Protein AF-A0A5K1D7D8-F1 (afdb_monomer_lite)

Foldseek 3Di:
DLCVQQPVPDDDDDDDDDPPDDPDDDDDCVCCCVPVVDDDPADPVRVNNVVNVVVCCVVVPPDD

Organism: NCBI:txid210225

Structure (mmCIF, N/CA/C/O backbone):
data_AF-A0A5K1D7D8-F1
#
_entry.id   AF-A0A5K1D7D8-F1
#
loop_
_atom_site.group_PDB
_atom_site.id
_atom_site.type_symbol
_atom_site.label_atom_id
_atom_site.label_alt_id
_atom_site.label_comp_id
_atom_site.label_asym_id
_atom_site.label_entity_id
_atom_site.label_seq_id
_atom_site.pdbx_PDB_ins_code
_atom_site.Cartn_x
_atom_site.Cartn_y
_atom_site.Cartn_z
_atom_site.occupancy
_atom_site.B_iso_or_equiv
_atom_site.auth_seq_id
_atom_site.auth_comp_id
_atom_site.auth_asym_id
_atom_site.auth_atom_id
_atom_site.pdbx_PDB_model_num
ATOM 1 N N . VAL A 1 1 ? 3.212 7.126 -7.973 1.00 83.75 1 VAL A N 1
ATOM 2 C CA . VAL A 1 1 ? 3.623 6.260 -6.835 1.00 83.75 1 VAL A CA 1
ATOM 3 C C . VAL A 1 1 ? 4.344 4.973 -7.244 1.00 83.75 1 VAL A C 1
ATOM 5 O O . VAL A 1 1 ? 5.532 4.895 -6.994 1.00 83.75 1 VAL A O 1
ATOM 8 N N . VAL A 1 2 ? 3.713 3.973 -7.889 1.00 91.75 2 VAL A N 1
ATOM 9 C CA . VAL A 1 2 ? 4.400 2.689 -8.191 1.00 91.75 2 VAL A CA 1
ATOM 10 C C . VAL A 1 2 ? 5.570 2.890 -9.152 1.00 91.75 2 VAL A C 1
ATOM 12 O O . VAL A 1 2 ? 6.686 2.507 -8.832 1.00 91.75 2 VAL A O 1
ATOM 15 N N . LYS A 1 3 ? 5.334 3.556 -10.290 1.00 92.81 3 LYS A N 1
ATOM 16 C CA . LYS A 1 3 ? 6.386 3.881 -11.261 1.00 92.81 3 LYS A CA 1
ATOM 17 C C . LYS A 1 3 ? 7.546 4.653 -10.614 1.00 92.81 3 LYS A C 1
ATOM 19 O O . LYS A 1 3 ? 8.687 4.275 -10.787 1.00 92.81 3 LYS A O 1
ATOM 24 N N . GLU A 1 4 ? 7.260 5.672 -9.805 1.00 91.75 4 GLU A N 1
ATOM 25 C CA . GLU A 1 4 ? 8.294 6.451 -9.096 1.00 91.75 4 GLU A CA 1
ATOM 26 C C . GLU A 1 4 ? 9.151 5.606 -8.140 1.00 91.75 4 GLU A C 1
ATOM 28 O O . GLU A 1 4 ? 10.345 5.854 -8.023 1.00 91.75 4 GLU A O 1
ATOM 33 N N . ILE A 1 5 ? 8.549 4.634 -7.447 1.00 91.62 5 ILE A N 1
ATOM 34 C CA . ILE A 1 5 ? 9.230 3.837 -6.413 1.00 91.62 5 ILE A CA 1
ATOM 35 C C . ILE A 1 5 ? 9.975 2.637 -7.014 1.00 91.62 5 ILE A C 1
ATOM 37 O O . ILE A 1 5 ? 11.044 2.270 -6.530 1.00 91.62 5 ILE A O 1
ATOM 41 N N . VAL A 1 6 ? 9.411 2.004 -8.045 1.00 90.12 6 VAL A N 1
ATOM 42 C CA . VAL A 1 6 ? 9.965 0.784 -8.650 1.00 90.12 6 VAL A CA 1
ATOM 43 C C . VAL A 1 6 ? 10.997 1.125 -9.724 1.00 90.12 6 VAL A C 1
ATOM 45 O O . VAL A 1 6 ? 12.144 0.689 -9.625 1.00 90.12 6 VAL A O 1
ATOM 48 N N . ASP A 1 7 ? 10.578 1.892 -10.735 1.00 90.69 7 ASP A N 1
ATOM 49 C CA . ASP A 1 7 ? 11.390 2.300 -11.884 1.00 90.69 7 ASP A CA 1
ATOM 50 C C . ASP A 1 7 ? 10.742 3.502 -12.610 1.00 90.69 7 ASP A C 1
ATOM 52 O O . ASP A 1 7 ? 9.778 3.335 -13.373 1.00 90.69 7 ASP A O 1
ATOM 56 N N . PRO A 1 8 ? 11.273 4.725 -12.421 1.00 93.62 8 PRO A N 1
ATOM 57 C CA . PRO A 1 8 ? 10.774 5.929 -13.084 1.00 93.62 8 PRO A CA 1
ATOM 58 C C . PRO A 1 8 ? 10.844 5.881 -14.617 1.00 93.62 8 PRO A C 1
ATOM 60 O O . PRO A 1 8 ? 10.126 6.632 -15.285 1.00 93.62 8 PRO A O 1
ATOM 63 N N . SER A 1 9 ? 11.678 5.009 -15.188 1.00 94.88 9 SER A N 1
ATOM 64 C CA . SER A 1 9 ? 11.854 4.859 -16.634 1.00 94.88 9 SER A CA 1
ATOM 65 C C . SER A 1 9 ? 10.847 3.896 -17.278 1.00 94.88 9 SER A C 1
ATOM 67 O O . SER A 1 9 ? 10.696 3.893 -18.504 1.00 94.88 9 SER A O 1
ATOM 69 N N . ALA A 1 10 ? 10.080 3.149 -16.475 1.00 94.81 10 ALA A N 1
ATOM 70 C CA . ALA A 1 10 ? 9.128 2.162 -16.973 1.00 94.81 10 ALA A CA 1
ATOM 71 C C . ALA A 1 10 ? 8.071 2.781 -17.910 1.00 94.81 10 ALA A C 1
ATOM 73 O O . ALA A 1 10 ? 7.451 3.817 -17.622 1.00 94.81 10 ALA A O 1
ATOM 74 N N . LYS A 1 11 ? 7.826 2.124 -19.048 1.00 95.56 11 LYS A N 1
ATOM 75 C CA . LYS A 1 11 ? 6.806 2.538 -20.022 1.00 95.56 11 LYS A CA 1
ATOM 76 C C . LYS A 1 11 ? 5.429 2.025 -19.598 1.00 95.56 11 LYS A C 1
ATOM 78 O O . LYS A 1 11 ? 5.279 0.858 -19.256 1.00 95.56 11 LYS A O 1
ATOM 83 N N . ILE A 1 12 ? 4.418 2.893 -19.649 1.00 94.44 12 ILE A N 1
ATOM 84 C CA . ILE A 1 12 ? 3.022 2.507 -19.406 1.00 94.44 12 ILE A CA 1
ATOM 85 C C . ILE A 1 12 ? 2.427 2.036 -20.732 1.00 94.44 12 ILE A C 1
ATOM 87 O O . ILE A 1 12 ? 2.488 2.760 -21.724 1.00 94.44 12 ILE A O 1
ATOM 91 N N . VAL A 1 13 ? 1.854 0.832 -20.745 1.00 95.19 13 VAL A N 1
ATOM 92 C CA . VAL A 1 13 ? 1.193 0.241 -21.915 1.00 95.19 13 VAL A CA 1
ATOM 93 C C . VAL A 1 13 ? -0.235 -0.130 -21.532 1.00 95.19 13 VAL A C 1
ATOM 95 O O . VAL A 1 13 ? -0.447 -0.815 -20.533 1.00 95.19 13 VAL A O 1
ATOM 98 N N . PHE A 1 14 ? -1.210 0.307 -22.328 1.00 93.25 14 PHE A N 1
ATOM 99 C CA . PHE A 1 14 ? -2.621 -0.017 -22.130 1.00 93.25 14 PHE A CA 1
ATOM 100 C C . PHE A 1 14 ? -2.985 -1.266 -22.933 1.00 93.25 14 PHE A C 1
ATOM 102 O O . PHE A 1 14 ? -2.676 -1.358 -24.120 1.00 93.25 14 PHE A O 1
ATOM 109 N N . LYS A 1 15 ? -3.633 -2.230 -22.280 1.00 91.44 15 LYS A N 1
ATOM 110 C CA . LYS A 1 15 ? -4.134 -3.464 -22.892 1.00 91.44 15 LYS A CA 1
ATOM 111 C C . LYS A 1 15 ? -5.635 -3.596 -22.608 1.00 91.44 15 LYS A C 1
ATOM 113 O O . LYS A 1 15 ? -6.094 -3.020 -21.618 1.00 91.44 15 LYS A O 1
ATOM 118 N N . PRO A 1 16 ? -6.398 -4.319 -23.448 1.00 90.81 16 PRO A N 1
ATOM 119 C CA . PRO A 1 16 ? -7.789 -4.644 -23.151 1.00 90.81 16 PRO A CA 1
ATOM 120 C C . PRO A 1 16 ? -7.916 -5.323 -21.783 1.00 90.81 16 PRO A C 1
ATOM 122 O O . PRO A 1 16 ? -7.036 -6.093 -21.394 1.00 90.81 16 PRO A O 1
ATOM 125 N N . ASN A 1 17 ? -8.998 -5.025 -21.063 1.00 85.00 17 ASN A N 1
ATOM 126 C CA . ASN A 1 17 ? -9.277 -5.670 -19.785 1.00 85.00 17 ASN A CA 1
ATOM 127 C C . ASN A 1 17 ? -9.625 -7.154 -19.994 1.00 85.00 17 ASN A C 1
ATOM 129 O O . ASN A 1 17 ? -10.115 -7.541 -21.058 1.00 85.00 17 ASN A O 1
ATOM 133 N N . THR A 1 18 ? -9.401 -7.977 -18.974 1.00 86.56 18 THR A N 1
ATOM 134 C CA . THR A 1 18 ? -9.953 -9.336 -18.917 1.00 86.56 18 THR A CA 1
ATOM 135 C C . THR A 1 18 ? -11.472 -9.250 -18.724 1.00 86.56 18 THR A C 1
ATOM 137 O O . THR A 1 18 ? -11.980 -8.303 -18.120 1.00 86.56 18 THR A O 1
ATOM 140 N N . ALA A 1 19 ? -12.221 -10.212 -19.273 1.00 82.75 19 ALA A N 1
ATOM 141 C CA . ALA A 1 19 ? -13.687 -10.185 -19.230 1.00 82.75 19 ALA A CA 1
ATOM 142 C C . ALA A 1 19 ? -14.247 -10.261 -17.795 1.00 82.75 19 ALA A C 1
ATOM 144 O O . ALA A 1 19 ? -15.288 -9.670 -17.514 1.00 82.75 19 ALA A O 1
ATOM 145 N N . ASP A 1 20 ? -13.528 -10.936 -16.894 1.00 87.06 20 ASP A N 1
ATOM 146 C CA . ASP A 1 20 ? -14.012 -11.277 -15.553 1.00 87.06 20 ASP A CA 1
ATOM 147 C C . ASP A 1 20 ? -13.539 -10.318 -14.447 1.00 87.06 20 ASP A C 1
ATOM 149 O O . ASP A 1 20 ? -13.967 -10.450 -13.297 1.00 87.06 20 ASP A O 1
ATOM 153 N N . ASP A 1 21 ? -12.668 -9.345 -14.746 1.00 83.94 21 ASP A N 1
ATOM 154 C CA . ASP A 1 21 ? -12.154 -8.452 -13.707 1.00 83.94 21 ASP A CA 1
ATOM 155 C C . ASP A 1 21 ? -13.082 -7.253 -13.448 1.00 83.94 21 ASP A C 1
ATOM 157 O O . ASP A 1 21 ? -13.280 -6.399 -14.322 1.00 83.94 21 ASP A O 1
ATOM 161 N N . PRO A 1 22 ? -13.608 -7.099 -12.216 1.00 85.81 22 PRO A N 1
ATOM 162 C CA . PRO A 1 22 ? -14.372 -5.925 -11.843 1.00 85.81 22 PRO A CA 1
ATOM 163 C C . PRO A 1 22 ? -13.475 -4.684 -11.852 1.00 85.81 22 PRO A C 1
ATOM 165 O O . PRO A 1 22 ? -12.428 -4.629 -11.208 1.00 85.81 22 PRO A O 1
ATOM 168 N N . HIS A 1 23 ? -13.952 -3.639 -12.524 1.00 84.69 23 HIS A N 1
ATOM 169 C CA . HIS A 1 23 ? -13.212 -2.394 -12.740 1.00 84.69 23 HIS A CA 1
ATOM 170 C C . HIS A 1 23 ? -12.762 -1.680 -11.454 1.00 84.69 23 HIS A C 1
ATOM 172 O O . HIS A 1 23 ? -11.774 -0.946 -11.473 1.00 84.69 23 HIS A O 1
ATOM 178 N N . LYS A 1 24 ? -13.498 -1.819 -10.343 1.00 90.12 24 LYS A N 1
ATOM 179 C CA . LYS A 1 24 ? -13.203 -1.144 -9.070 1.00 90.12 24 LYS A CA 1
ATOM 180 C C . LYS A 1 24 ? -13.590 -2.025 -7.889 1.00 90.12 24 LYS A C 1
ATOM 182 O O . LYS A 1 24 ? -14.619 -2.694 -7.918 1.00 90.12 24 LYS A O 1
ATOM 187 N N . ARG A 1 25 ? -12.790 -1.966 -6.823 1.00 93.50 25 ARG A N 1
ATOM 188 C CA . ARG A 1 25 ? -13.064 -2.615 -5.534 1.00 93.50 25 ARG A CA 1
ATOM 189 C C . ARG A 1 25 ? -12.782 -1.627 -4.399 1.00 93.50 25 ARG A C 1
ATOM 191 O O . ARG A 1 25 ? -11.795 -0.896 -4.451 1.00 93.50 25 ARG A O 1
ATOM 198 N N . LYS A 1 26 ? -13.646 -1.607 -3.383 1.00 94.25 26 LYS A N 1
ATOM 199 C CA . LYS A 1 26 ? -13.468 -0.826 -2.151 1.00 94.25 26 LYS A CA 1
ATOM 200 C C . LYS A 1 26 ? -14.047 -1.630 -0.980 1.00 94.25 26 LYS A C 1
ATOM 202 O O . LYS A 1 26 ? -15.267 -1.654 -0.844 1.00 94.25 26 LYS A O 1
ATOM 207 N N . PRO A 1 27 ? -13.218 -2.325 -0.183 1.00 95.88 27 PRO A N 1
ATOM 208 C CA . PRO A 1 27 ? -13.720 -3.099 0.944 1.00 95.88 27 PRO A CA 1
ATOM 209 C C . PRO A 1 27 ? -14.218 -2.170 2.055 1.00 95.88 27 PRO A C 1
ATOM 211 O O . PRO A 1 27 ? -13.553 -1.191 2.398 1.00 95.88 27 PRO A O 1
ATOM 214 N N . ASP A 1 28 ? -15.372 -2.500 2.627 1.00 97.44 28 ASP A N 1
ATOM 215 C CA . ASP A 1 28 ? -15.781 -1.987 3.931 1.00 97.44 28 ASP A CA 1
ATOM 216 C C . ASP A 1 28 ? -15.112 -2.836 5.020 1.00 97.44 28 ASP A C 1
ATOM 218 O O . ASP A 1 28 ? -15.221 -4.063 5.021 1.00 97.44 28 ASP A O 1
ATOM 222 N N . ILE A 1 29 ? -14.386 -2.179 5.924 1.00 97.75 29 ILE A N 1
ATOM 223 C CA . ILE A 1 29 ? -13.619 -2.819 7.000 1.00 97.75 29 ILE A CA 1
ATOM 224 C C . ILE A 1 29 ? -14.204 -2.544 8.393 1.00 97.75 29 ILE A C 1
ATOM 226 O O . ILE A 1 29 ? -13.562 -2.873 9.390 1.00 97.75 29 ILE A O 1
ATOM 230 N N . SER A 1 30 ? -15.410 -1.968 8.484 1.00 98.25 30 SER A N 1
ATOM 231 C CA . SER A 1 30 ? -16.036 -1.563 9.757 1.00 98.25 30 SER A CA 1
ATOM 232 C C . SER A 1 30 ? -16.156 -2.735 10.734 1.00 98.25 30 SER A C 1
ATOM 234 O O . SER A 1 30 ? -15.740 -2.629 11.883 1.00 98.25 30 SER A O 1
ATOM 236 N N . LYS A 1 31 ? -16.553 -3.916 10.243 1.00 98.25 31 LYS A N 1
ATOM 237 C CA . LYS A 1 31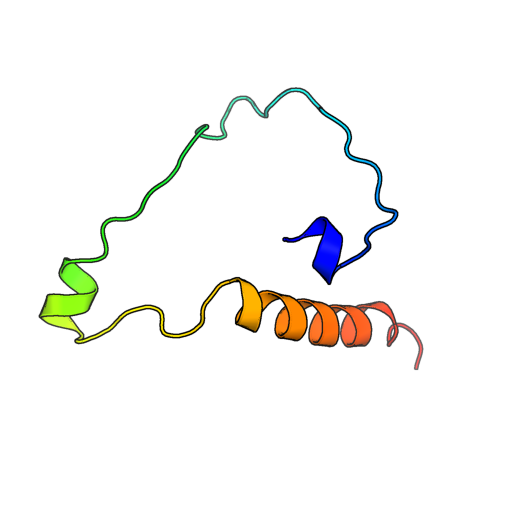 ? -16.643 -5.138 11.058 1.00 98.25 31 LYS A CA 1
ATOM 238 C C . LYS A 1 31 ? -15.304 -5.557 11.681 1.00 98.25 31 LYS A C 1
ATOM 240 O O . LYS A 1 31 ? -15.276 -6.017 12.818 1.00 98.25 31 LYS A O 1
ATOM 245 N N . ALA A 1 32 ? -14.194 -5.418 10.955 1.00 98.44 32 ALA A N 1
ATOM 246 C CA . ALA A 1 32 ? -12.873 -5.765 11.483 1.00 98.44 32 ALA A CA 1
ATOM 247 C C . ALA A 1 32 ? -12.400 -4.747 12.532 1.00 98.44 32 ALA A C 1
ATOM 249 O O . ALA A 1 32 ? -11.803 -5.130 13.537 1.00 98.44 32 ALA A O 1
ATOM 250 N N . LYS A 1 33 ? -12.730 -3.465 12.343 1.00 98.19 33 LYS A N 1
ATOM 251 C CA . LYS A 1 33 ? -12.463 -2.425 13.341 1.00 98.19 33 LYS A CA 1
ATOM 252 C C . LYS A 1 33 ? -13.248 -2.667 14.626 1.00 98.19 33 LYS A C 1
ATOM 254 O O . LYS A 1 33 ? -12.660 -2.671 15.697 1.00 98.19 33 LYS A O 1
ATOM 259 N N . GLU A 1 34 ? -14.547 -2.923 14.515 1.00 98.50 34 GLU A N 1
ATOM 260 C CA . GLU A 1 34 ? -15.438 -3.087 15.669 1.00 98.50 34 GLU A CA 1
ATOM 261 C C . GLU A 1 34 ? -15.163 -4.371 16.453 1.00 98.50 34 GLU A C 1
ATOM 263 O O . GLU A 1 34 ? -15.089 -4.344 17.678 1.00 98.50 34 GLU A O 1
ATOM 268 N N . LEU A 1 35 ? -15.004 -5.500 15.757 1.00 98.56 35 LEU A N 1
ATOM 269 C CA . LEU A 1 35 ? -14.916 -6.805 16.416 1.00 98.56 35 LEU A CA 1
ATOM 270 C C . LEU A 1 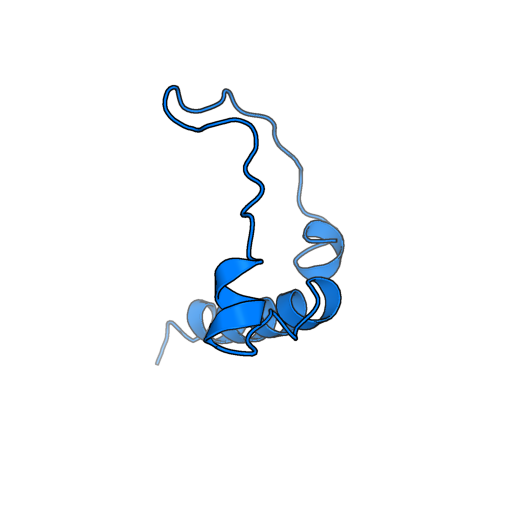35 ? -13.489 -7.197 16.792 1.00 98.56 35 LEU A C 1
ATOM 272 O O . LEU A 1 35 ? -13.298 -7.965 17.730 1.00 98.56 35 LEU A O 1
ATOM 276 N N . LEU A 1 36 ? -12.495 -6.720 16.038 1.00 98.25 36 LEU A N 1
ATOM 277 C CA . LEU A 1 36 ? -11.101 -7.154 16.182 1.00 98.25 36 LEU A CA 1
ATOM 278 C C . LEU A 1 36 ? -10.167 -6.017 16.599 1.00 98.25 36 LEU A C 1
ATOM 280 O O . LEU A 1 36 ? -8.975 -6.261 16.779 1.00 98.25 36 LEU A O 1
ATOM 284 N N . ASN A 1 37 ? -10.675 -4.783 16.713 1.00 97.62 37 ASN A N 1
ATOM 285 C CA . ASN A 1 37 ? -9.858 -3.583 16.891 1.00 97.62 37 ASN A CA 1
ATOM 286 C C . ASN A 1 37 ? -8.705 -3.518 15.868 1.00 97.62 37 ASN A C 1
ATOM 288 O O . ASN A 1 37 ? -7.567 -3.160 16.186 1.00 97.62 37 ASN A O 1
ATOM 292 N N . TRP A 1 38 ? -8.991 -3.953 14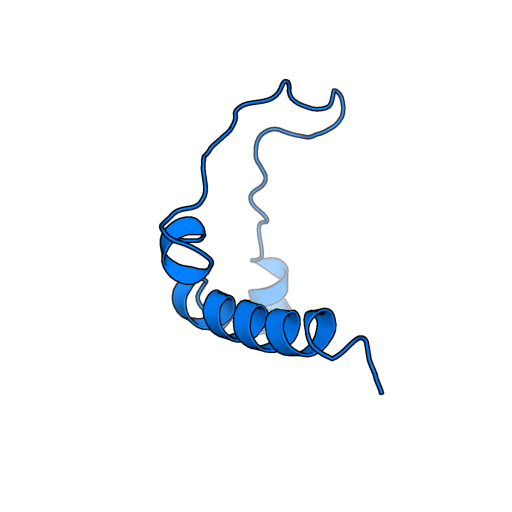.637 1.00 98.06 38 TRP A N 1
ATOM 293 C CA . TRP A 1 38 ? -8.000 -4.116 13.582 1.00 98.06 38 TRP A CA 1
ATOM 294 C C . TRP A 1 38 ? -8.240 -3.145 12.431 1.00 98.06 38 TRP A C 1
ATOM 296 O O . TRP A 1 38 ? -9.361 -2.973 11.953 1.00 98.06 38 TRP A O 1
ATOM 306 N N . GLU A 1 39 ? -7.149 -2.573 11.928 1.00 98.12 39 GLU A N 1
ATOM 307 C CA . GLU A 1 39 ? -7.112 -1.794 10.695 1.00 98.12 39 GLU A CA 1
ATOM 308 C C . GLU A 1 39 ? -5.704 -1.825 10.070 1.00 98.12 39 GLU A C 1
ATOM 310 O O . GLU A 1 39 ? -4.721 -2.087 10.776 1.00 98.12 39 GLU A O 1
ATOM 315 N N . PRO A 1 40 ? -5.568 -1.573 8.753 1.00 97.75 40 PRO A N 1
ATOM 316 C CA . PRO A 1 40 ? -4.261 -1.465 8.113 1.00 97.75 40 PRO A CA 1
ATOM 317 C C . PRO A 1 40 ? -3.480 -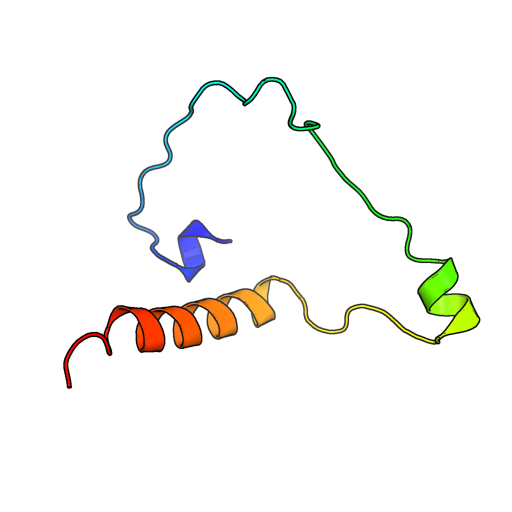0.271 8.672 1.00 97.75 40 PRO A C 1
ATOM 319 O O . PRO A 1 40 ? -3.930 0.868 8.597 1.00 97.75 40 PRO A O 1
ATOM 322 N N . LYS A 1 41 ? -2.280 -0.542 9.194 1.00 97.44 41 LYS A N 1
ATOM 323 C CA . LYS A 1 41 ? -1.408 0.475 9.807 1.00 97.44 41 LYS A CA 1
ATOM 324 C C . LYS A 1 41 ? -0.321 1.007 8.879 1.00 97.44 41 LYS A C 1
ATOM 326 O O . LYS A 1 41 ? 0.276 2.027 9.184 1.00 97.44 41 LYS A O 1
ATOM 331 N N . VAL A 1 42 ? -0.046 0.308 7.778 1.00 96.81 42 VAL A N 1
ATOM 332 C CA . VAL A 1 42 ? 1.051 0.630 6.857 1.00 96.81 42 VAL A CA 1
ATOM 333 C C . VAL A 1 42 ? 0.491 1.359 5.631 1.00 96.81 42 VAL A C 1
ATOM 335 O O . VAL A 1 42 ? -0.246 0.751 4.847 1.00 96.81 42 VAL A O 1
ATOM 338 N N . PRO A 1 43 ? 0.821 2.645 5.424 1.00 96.12 43 PRO A N 1
ATOM 339 C CA . PRO A 1 43 ? 0.457 3.382 4.220 1.00 96.12 43 PRO A CA 1
ATOM 340 C C . PRO A 1 43 ? 1.140 2.826 2.965 1.00 96.12 43 PRO A C 1
ATOM 342 O O . PRO A 1 43 ? 2.261 2.324 3.007 1.00 96.12 43 PRO A O 1
ATOM 345 N N . LEU A 1 44 ? 0.517 3.018 1.798 1.00 93.94 44 LEU A N 1
ATOM 346 C CA . LEU A 1 44 ? 1.055 2.545 0.513 1.00 93.94 44 LEU A CA 1
ATOM 347 C C . LEU A 1 44 ? 2.481 3.054 0.227 1.00 93.94 44 LEU A C 1
ATOM 349 O O . LEU A 1 44 ? 3.319 2.300 -0.262 1.00 93.94 44 LEU A O 1
ATOM 353 N N . LYS A 1 45 ? 2.757 4.330 0.531 1.00 92.81 45 LYS A N 1
ATOM 354 C CA . LYS A 1 45 ? 4.076 4.950 0.309 1.00 92.81 45 LYS A CA 1
ATOM 355 C C . LYS A 1 45 ? 5.182 4.307 1.151 1.00 92.81 45 LYS A C 1
ATOM 357 O O . LYS A 1 45 ? 6.324 4.302 0.712 1.00 92.81 45 LYS A O 1
ATOM 362 N N . GLU A 1 46 ? 4.837 3.764 2.315 1.00 95.00 46 GLU A N 1
ATOM 363 C CA . GLU A 1 46 ? 5.774 3.082 3.213 1.00 95.00 46 GLU A CA 1
ATOM 364 C C . GLU A 1 46 ? 5.908 1.598 2.863 1.00 95.00 46 GLU A C 1
ATOM 366 O O . GLU A 1 46 ? 7.008 1.053 2.878 1.00 95.00 46 GLU A O 1
ATOM 371 N N . GLY A 1 47 ? 4.804 0.944 2.488 1.00 96.31 47 GLY A N 1
ATOM 372 C CA . GLY A 1 47 ? 4.802 -0.479 2.146 1.00 96.31 47 GLY A CA 1
ATOM 373 C C . GLY A 1 47 ? 5.484 -0.806 0.812 1.00 96.31 47 GLY A C 1
ATOM 374 O O . GLY A 1 47 ? 6.145 -1.838 0.696 1.00 96.31 47 GLY A O 1
ATOM 375 N N . LEU A 1 48 ? 5.360 0.062 -0.202 1.00 96.12 48 LEU A N 1
ATOM 376 C CA . LEU A 1 48 ? 5.919 -0.199 -1.538 1.00 96.12 48 LEU A CA 1
ATOM 377 C C . LEU A 1 48 ? 7.453 -0.386 -1.541 1.00 96.12 48 LEU A C 1
ATOM 379 O O . LEU A 1 48 ? 7.906 -1.362 -2.141 1.00 96.12 48 LEU A O 1
ATOM 383 N N . PRO A 1 49 ? 8.270 0.455 -0.872 1.00 95.12 49 PRO A N 1
ATOM 384 C CA . PRO A 1 49 ? 9.720 0.244 -0.787 1.00 95.12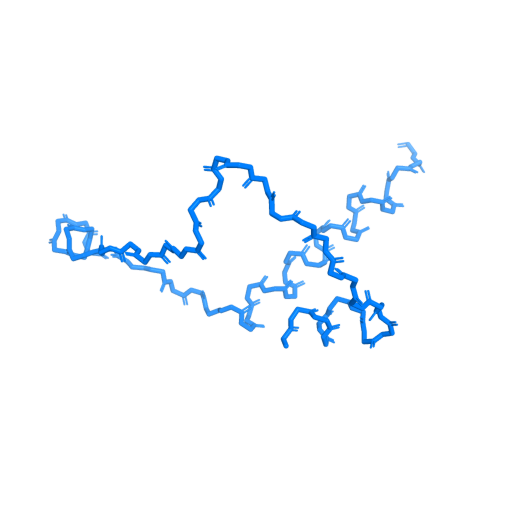 49 PRO A CA 1
ATOM 385 C C . PRO A 1 49 ? 10.133 -1.083 -0.129 1.00 95.12 49 PRO A C 1
ATOM 387 O O . PRO A 1 49 ? 11.122 -1.693 -0.546 1.00 95.12 49 PRO A O 1
ATOM 390 N N . LEU A 1 50 ? 9.372 -1.551 0.871 1.00 96.00 50 LEU A N 1
ATOM 391 C CA . LEU A 1 50 ? 9.622 -2.838 1.535 1.00 96.00 50 LEU A CA 1
ATOM 392 C C . LEU A 1 50 ? 9.440 -3.994 0.550 1.00 96.00 50 LEU A C 1
ATOM 394 O O . LEU A 1 50 ? 10.313 -4.853 0.433 1.00 96.00 50 LEU A O 1
ATOM 398 N N . MET A 1 51 ? 8.346 -3.954 -0.218 1.00 95.88 51 MET A N 1
ATOM 399 C CA . MET A 1 51 ? 8.078 -4.925 -1.277 1.00 95.88 51 MET A CA 1
ATOM 400 C C . MET A 1 51 ? 9.175 -4.900 -2.349 1.00 95.88 51 MET A C 1
ATOM 402 O O . MET A 1 51 ? 9.710 -5.950 -2.688 1.00 95.88 51 MET A O 1
ATOM 406 N N . VAL A 1 52 ? 9.587 -3.722 -2.831 1.00 94.44 52 VAL A N 1
ATOM 407 C CA . VAL A 1 52 ? 10.661 -3.609 -3.839 1.00 94.44 52 VAL A CA 1
ATOM 408 C C . VAL A 1 52 ? 11.976 -4.204 -3.340 1.00 94.44 52 VAL A C 1
ATOM 410 O O . VAL A 1 52 ? 12.653 -4.907 -4.087 1.00 94.44 52 VAL A O 1
ATOM 413 N N . THR A 1 53 ? 12.340 -3.941 -2.085 1.00 94.44 53 THR A N 1
ATOM 414 C CA . THR A 1 53 ? 13.572 -4.472 -1.482 1.00 94.44 53 THR A CA 1
ATOM 415 C C . THR A 1 53 ? 13.551 -5.997 -1.426 1.00 94.44 53 THR A C 1
ATOM 417 O O . THR A 1 53 ? 14.522 -6.647 -1.810 1.00 94.44 53 THR A O 1
ATOM 420 N N . ASP A 1 54 ? 12.438 -6.564 -0.970 1.00 95.50 54 ASP A N 1
ATOM 421 C CA . ASP A 1 54 ? 12.223 -8.007 -0.879 1.00 95.50 54 ASP A CA 1
ATOM 422 C C . ASP A 1 54 ? 12.230 -8.679 -2.266 1.00 95.50 54 ASP A C 1
ATOM 424 O O . ASP A 1 54 ? 12.957 -9.649 -2.486 1.00 95.50 54 ASP A O 1
ATOM 428 N N . PHE A 1 55 ? 11.520 -8.113 -3.246 1.00 93.62 55 PHE A N 1
ATOM 429 C CA . PHE A 1 55 ? 11.512 -8.631 -4.617 1.00 93.62 55 PHE A CA 1
ATOM 430 C C . PHE A 1 55 ? 12.875 -8.533 -5.301 1.00 93.62 55 PHE A C 1
ATOM 432 O O . PHE A 1 55 ? 13.272 -9.484 -5.966 1.00 93.62 55 PHE A O 1
ATOM 439 N N . ARG A 1 56 ? 13.621 -7.434 -5.117 1.00 92.12 56 ARG A N 1
ATOM 440 C CA . ARG A 1 56 ? 14.990 -7.324 -5.647 1.00 92.12 56 ARG A CA 1
ATOM 441 C C . ARG A 1 56 ? 15.883 -8.427 -5.094 1.00 92.12 56 ARG A C 1
ATOM 443 O O . ARG A 1 56 ? 16.612 -9.026 -5.866 1.00 92.12 56 ARG A O 1
ATOM 450 N N . LYS A 1 57 ? 15.789 -8.738 -3.798 1.00 93.88 57 LYS A N 1
ATOM 451 C CA . LYS A 1 57 ? 16.540 -9.856 -3.207 1.00 93.88 57 LYS A CA 1
ATOM 452 C C . LYS A 1 57 ? 16.138 -11.191 -3.822 1.00 93.88 57 LYS A C 1
ATOM 454 O O . LYS A 1 57 ? 17.010 -11.926 -4.249 1.00 93.88 57 LYS A O 1
ATOM 459 N N . ARG A 1 58 ? 14.839 -11.500 -3.897 1.00 94.44 58 ARG A N 1
ATOM 460 C CA . ARG A 1 58 ? 14.382 -12.793 -4.433 1.00 94.44 58 ARG A CA 1
ATOM 461 C C . ARG A 1 58 ? 14.724 -12.993 -5.907 1.00 94.44 58 ARG A C 1
ATOM 463 O O . ARG A 1 58 ? 15.133 -14.078 -6.268 1.00 94.44 58 ARG A O 1
ATOM 470 N N . VAL A 1 59 ? 14.559 -11.961 -6.734 1.00 91.44 59 VAL A N 1
ATOM 471 C CA . VAL A 1 59 ? 14.781 -12.055 -8.187 1.00 91.44 59 VAL A CA 1
ATOM 472 C C . VAL A 1 59 ? 16.268 -11.992 -8.549 1.00 91.44 59 VAL A C 1
ATOM 474 O O . VAL A 1 59 ? 16.663 -12.559 -9.556 1.00 91.44 59 VAL A O 1
ATOM 477 N N . MET A 1 60 ? 17.097 -11.304 -7.753 1.00 84.25 60 MET A N 1
ATOM 478 C CA . MET A 1 60 ? 18.543 -11.190 -8.011 1.00 84.25 60 MET A CA 1
ATOM 479 C C . MET A 1 60 ? 19.374 -12.269 -7.303 1.00 84.25 60 MET A C 1
ATOM 481 O O . MET A 1 60 ? 20.556 -12.387 -7.599 1.00 84.25 60 MET A O 1
ATOM 485 N N . ASN A 1 61 ? 18.783 -13.029 -6.373 1.00 65.88 61 ASN A N 1
ATOM 486 C CA . ASN A 1 61 ? 19.435 -14.158 -5.701 1.00 65.88 61 ASN A CA 1
ATOM 487 C C . ASN A 1 61 ? 19.101 -15.519 -6.342 1.00 65.88 61 ASN A C 1
ATOM 489 O O . ASN A 1 61 ? 19.396 -16.547 -5.737 1.00 65.88 61 ASN A O 1
ATOM 493 N N . ASP A 1 62 ? 18.528 -15.549 -7.548 1.0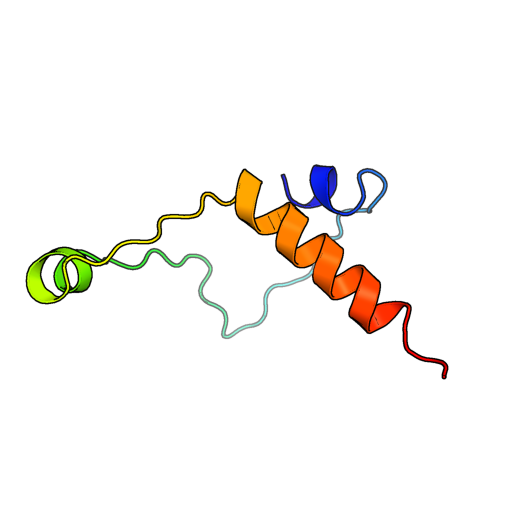0 57.97 62 ASP A N 1
ATOM 494 C CA . ASP A 1 62 ? 18.591 -16.739 -8.405 1.00 57.97 62 ASP A CA 1
ATOM 495 C C . ASP A 1 62 ? 20.007 -16.810 -9.003 1.00 57.97 62 ASP A C 1
ATOM 497 O O . ASP A 1 62 ? 20.245 -16.284 -10.085 1.00 57.97 62 ASP A O 1
ATOM 501 N N . ASP A 1 63 ? 20.952 -17.311 -8.194 1.00 53.19 63 ASP A N 1
ATOM 502 C CA . ASP A 1 63 ? 22.153 -18.088 -8.561 1.00 53.19 63 ASP A CA 1
ATOM 503 C C . ASP A 1 63 ? 23.144 -18.124 -7.372 1.00 53.19 63 ASP A C 1
ATOM 505 O O . ASP A 1 63 ? 24.092 -17.337 -7.288 1.00 53.19 63 ASP A O 1
ATOM 509 N N . ASN A 1 64 ? 22.888 -19.032 -6.421 1.00 41.38 64 ASN A N 1
ATOM 510 C CA . ASN A 1 64 ? 23.887 -19.829 -5.683 1.00 41.38 64 ASN A CA 1
ATOM 511 C C . ASN A 1 64 ? 23.203 -21.029 -5.019 1.00 41.38 64 ASN A C 1
ATOM 513 O O . ASN A 1 64 ? 22.405 -20.805 -4.080 1.00 41.38 64 ASN A O 1
#

Secondary structure (DSSP, 8-state):
-HHHHH-TTPPP---PPPTT--S------HHHHHHH-----S-HHHHHHHHHHHHHHHHH----

pLDDT: mean 91.02, std 10.52, range [41.38, 98.56]

InterPro domains:
  IPR036291 NAD(P)-binding domain superfamily [SSF51735] (2-59)
  IPR044516 UDP-glucuronic acid decarboxylase-like [PTHR43078] (1-61)

Sequence (64 aa):
VVKEIVDPSAKIVFKPNTADDPHKRKPDISKAKELLNWEPKVPLKEGLPLMVTDFRKRVMNDDN

Radius of gyration: 17.14 Å; chains: 1; bounding box: 40×26×40 Å